Protein AF-A0A524KEW1-F1 (afdb_monomer_lite)

Secondary structure (DSSP, 8-state):
-HHHHHHHHHHHHHHHHH-HHHHHHHHHHHTS-GGG--TTSHHHHHHHHHHHHHHHHHHHHHHHHHHTSS-GGG--HHHHHHHHHHHHHHHHHHHHH-HHHHHHTT--HHHHHHHHHHHHHHHHSPP-

Structure (mmCIF, N/CA/C/O backbone):
data_AF-A0A524KEW1-F1
#
_entry.id   AF-A0A524KEW1-F1
#
loop_
_atom_site.group_PDB
_atom_site.id
_atom_site.type_symbol
_atom_site.label_atom_id
_ato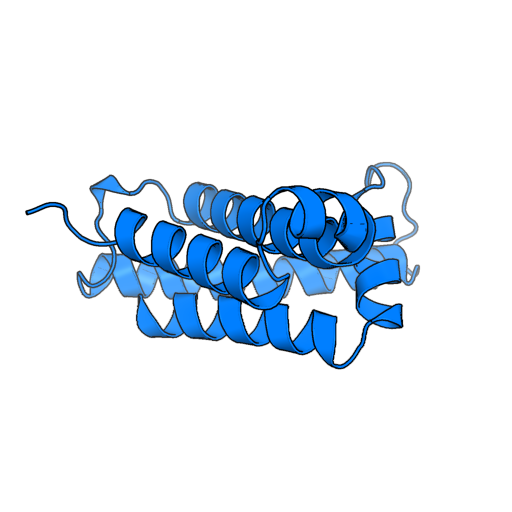m_site.label_alt_id
_atom_site.label_comp_id
_atom_site.label_asym_id
_atom_site.label_entity_id
_atom_site.label_seq_id
_atom_site.pdbx_PDB_ins_code
_atom_site.Cartn_x
_atom_site.Cartn_y
_atom_site.Cartn_z
_atom_site.occupancy
_atom_site.B_iso_or_equiv
_atom_site.auth_seq_id
_atom_site.auth_comp_id
_atom_site.auth_asym_id
_atom_site.auth_atom_id
_atom_site.pdbx_PDB_model_num
ATOM 1 N N . GLY A 1 1 ? -12.117 -5.651 8.868 1.00 93.75 1 GLY A N 1
ATOM 2 C CA . GLY A 1 1 ? -11.737 -4.818 7.713 1.00 93.75 1 GLY A CA 1
ATOM 3 C C . GLY A 1 1 ? -10.260 -4.489 7.719 1.00 93.75 1 GLY A C 1
ATOM 4 O O . GLY A 1 1 ? -9.602 -4.747 6.719 1.00 93.75 1 GLY A O 1
ATOM 5 N N . LEU A 1 2 ? -9.720 -3.990 8.839 1.00 96.19 2 LEU A N 1
ATOM 6 C CA . LEU A 1 2 ? -8.311 -3.585 8.958 1.00 96.19 2 LEU A CA 1
ATOM 7 C C . LEU A 1 2 ? -7.314 -4.654 8.479 1.00 96.19 2 LEU A C 1
ATOM 9 O O . LEU A 1 2 ? -6.448 -4.349 7.670 1.00 96.19 2 LEU A O 1
ATOM 13 N N . GLU A 1 3 ? -7.468 -5.915 8.890 1.00 96.75 3 GLU A N 1
ATOM 14 C CA . GLU A 1 3 ? -6.574 -6.996 8.436 1.00 96.75 3 GLU A CA 1
ATOM 15 C C . GLU A 1 3 ? -6.547 -7.165 6.910 1.00 96.75 3 GLU A C 1
ATOM 17 O O . GLU A 1 3 ? -5.488 -7.407 6.335 1.00 96.75 3 GLU A O 1
ATOM 22 N N . ARG A 1 4 ? -7.687 -6.969 6.232 1.00 97.62 4 ARG A N 1
ATOM 23 C CA . ARG A 1 4 ? -7.765 -7.013 4.765 1.00 97.62 4 ARG A CA 1
ATOM 24 C C . ARG A 1 4 ? -7.006 -5.841 4.143 1.00 97.62 4 ARG A C 1
ATOM 26 O O . ARG A 1 4 ? -6.253 -6.055 3.202 1.00 97.62 4 ARG A O 1
ATOM 33 N N . VAL A 1 5 ? -7.146 -4.639 4.702 1.00 97.81 5 VAL A N 1
ATOM 34 C CA . VAL A 1 5 ? -6.388 -3.448 4.275 1.00 97.81 5 VAL A CA 1
ATOM 35 C C . VAL A 1 5 ? -4.880 -3.684 4.416 1.00 97.81 5 VAL A C 1
ATOM 37 O O . VAL A 1 5 ? -4.123 -3.444 3.478 1.00 97.81 5 VAL A O 1
ATOM 40 N N . LEU A 1 6 ? -4.437 -4.226 5.554 1.00 97.12 6 LEU A N 1
ATOM 41 C CA . LEU A 1 6 ? -3.022 -4.527 5.790 1.00 97.12 6 LEU A CA 1
ATOM 42 C C . LEU A 1 6 ? -2.502 -5.643 4.874 1.00 97.12 6 LEU A C 1
ATOM 44 O O . LEU A 1 6 ? -1.375 -5.561 4.388 1.00 97.12 6 LEU A O 1
ATOM 48 N N . ALA A 1 7 ? -3.317 -6.665 4.603 1.00 97.88 7 ALA A N 1
ATOM 49 C CA . ALA A 1 7 ? -2.974 -7.720 3.654 1.00 97.88 7 ALA A CA 1
ATOM 50 C C . ALA A 1 7 ? -2.799 -7.175 2.230 1.00 97.88 7 ALA A C 1
ATOM 52 O O . ALA A 1 7 ? -1.859 -7.573 1.551 1.00 97.88 7 ALA A O 1
ATOM 53 N N . MET A 1 8 ? -3.640 -6.227 1.804 1.00 97.94 8 MET A N 1
ATOM 54 C CA . MET A 1 8 ? -3.484 -5.551 0.511 1.00 97.94 8 MET A CA 1
ATOM 55 C C . MET A 1 8 ? -2.187 -4.735 0.443 1.00 97.94 8 MET A C 1
ATOM 57 O O . MET A 1 8 ? -1.474 -4.815 -0.554 1.00 97.94 8 MET A O 1
ATOM 61 N N . GLY A 1 9 ? -1.838 -4.007 1.510 1.00 97.06 9 GLY A N 1
ATOM 62 C CA . GLY A 1 9 ? -0.566 -3.279 1.588 1.00 97.06 9 GLY A CA 1
ATOM 63 C C . GLY A 1 9 ? 0.653 -4.200 1.464 1.00 97.06 9 GLY A C 1
ATOM 64 O O . GLY A 1 9 ? 1.561 -3.913 0.687 1.00 97.06 9 GLY A O 1
ATOM 65 N N . ARG A 1 10 ? 0.647 -5.342 2.167 1.00 97.50 10 ARG A N 1
ATOM 66 C CA . ARG A 1 10 ? 1.700 -6.368 2.052 1.00 97.50 10 ARG A CA 1
ATOM 67 C C . ARG A 1 10 ? 1.767 -6.972 0.651 1.00 97.50 10 ARG A C 1
ATOM 69 O O . ARG A 1 10 ? 2.845 -7.029 0.078 1.00 97.50 10 ARG A O 1
ATOM 76 N N . ALA A 1 11 ? 0.623 -7.319 0.063 1.00 97.88 11 ALA A N 1
ATOM 77 C CA . ALA A 1 11 ? 0.568 -7.854 -1.296 1.00 97.88 11 ALA A CA 1
ATOM 78 C C . ALA A 1 11 ? 1.145 -6.875 -2.333 1.00 97.88 11 ALA A C 1
ATOM 80 O O . ALA A 1 11 ? 1.794 -7.300 -3.285 1.00 97.88 11 ALA A O 1
ATOM 81 N N . TYR A 1 12 ? 0.953 -5.567 -2.144 1.00 97.44 12 TYR A N 1
ATO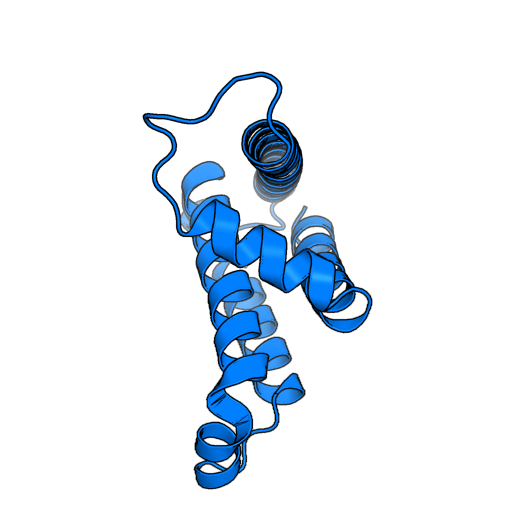M 82 C CA . TYR A 1 12 ? 1.523 -4.560 -3.037 1.00 97.44 12 TYR A CA 1
ATOM 83 C C . TYR A 1 12 ? 3.048 -4.429 -2.895 1.00 97.44 12 TYR A C 1
ATOM 85 O O . TYR A 1 12 ? 3.759 -4.324 -3.895 1.00 97.44 12 TYR A O 1
ATOM 93 N N . VAL A 1 13 ? 3.561 -4.503 -1.664 1.00 97.38 13 VAL A N 1
ATOM 94 C CA . VAL A 1 13 ? 5.006 -4.582 -1.391 1.00 97.38 13 VAL A CA 1
ATOM 95 C C . VAL A 1 13 ? 5.611 -5.839 -2.024 1.00 97.38 13 VAL A C 1
ATOM 97 O O . VAL A 1 13 ? 6.638 -5.754 -2.698 1.00 97.38 13 VAL A O 1
ATOM 100 N N . ASP A 1 14 ? 4.957 -6.989 -1.858 1.00 97.69 14 ASP A N 1
ATOM 101 C CA . ASP A 1 14 ? 5.402 -8.265 -2.421 1.00 97.69 14 ASP A CA 1
ATOM 102 C C . ASP A 1 14 ? 5.372 -8.247 -3.953 1.00 97.69 14 ASP A C 1
ATOM 104 O O . ASP A 1 14 ? 6.290 -8.755 -4.600 1.00 97.69 14 ASP A O 1
ATOM 108 N N . PHE A 1 15 ? 4.359 -7.618 -4.558 1.00 97.31 15 PHE A N 1
ATOM 109 C CA . PHE A 1 15 ? 4.301 -7.385 -6.002 1.00 97.31 15 PHE A CA 1
ATOM 110 C C . PHE A 1 15 ? 5.518 -6.589 -6.484 1.00 97.31 15 PHE A C 1
ATOM 112 O O . PHE A 1 15 ? 6.198 -7.017 -7.416 1.00 97.31 15 PHE A O 1
ATOM 119 N N . ALA A 1 16 ? 5.848 -5.481 -5.817 1.00 96.81 16 ALA A N 1
ATOM 120 C CA . ALA A 1 16 ? 7.001 -4.668 -6.193 1.00 96.81 16 ALA A CA 1
ATOM 121 C C . ALA A 1 16 ? 8.333 -5.428 -6.075 1.00 96.81 16 ALA A C 1
ATOM 123 O O . ALA A 1 16 ? 9.226 -5.250 -6.903 1.00 96.81 16 ALA A O 1
ATOM 124 N N . ALA A 1 17 ? 8.464 -6.293 -5.067 1.00 95.19 17 ALA A N 1
ATOM 125 C CA . ALA A 1 17 ? 9.659 -7.107 -4.867 1.00 95.19 17 ALA A CA 1
ATOM 126 C C . ALA A 1 17 ? 9.768 -8.274 -5.865 1.00 95.19 17 ALA A C 1
ATOM 128 O O . ALA A 1 17 ? 10.858 -8.569 -6.353 1.00 95.19 17 ALA A O 1
ATOM 129 N N . SER A 1 18 ? 8.651 -8.942 -6.165 1.00 97.38 18 SER A N 1
ATOM 130 C CA . SER A 1 18 ? 8.606 -10.125 -7.038 1.00 97.38 18 SER A CA 1
ATOM 131 C C . SER A 1 18 ? 8.587 -9.788 -8.529 1.00 97.38 18 SER A C 1
ATOM 133 O O . SER A 1 18 ? 9.008 -10.606 -9.343 1.00 97.38 18 SER A O 1
ATOM 135 N N . SER A 1 19 ? 8.112 -8.594 -8.888 1.00 96.94 19 SER A N 1
ATOM 136 C CA . SER A 1 19 ? 7.899 -8.153 -10.272 1.00 96.94 19 SER A CA 1
ATOM 137 C C . SER A 1 19 ? 8.437 -6.727 -10.497 1.00 96.94 19 SER A C 1
ATOM 139 O O . SER A 1 19 ? 7.671 -5.817 -10.825 1.00 96.94 19 SER A O 1
ATOM 141 N N . PRO A 1 20 ? 9.753 -6.488 -10.316 1.00 94.81 20 PRO A N 1
ATOM 142 C CA . PRO A 1 20 ? 10.318 -5.136 -10.287 1.00 94.81 20 PRO A CA 1
ATOM 143 C C . PRO A 1 20 ? 10.145 -4.368 -11.606 1.00 94.81 20 PRO A C 1
ATOM 145 O O . PRO A 1 20 ? 9.874 -3.171 -11.578 1.00 94.81 20 PRO A O 1
ATOM 148 N N . LEU A 1 21 ? 10.236 -5.048 -12.757 1.00 95.00 21 LEU A N 1
ATOM 149 C CA . LEU A 1 21 ? 10.025 -4.425 -14.070 1.00 95.00 21 LEU A CA 1
ATOM 150 C C . LEU A 1 21 ? 8.573 -3.954 -14.243 1.00 95.00 21 LEU A C 1
ATOM 152 O O . LEU A 1 21 ? 8.316 -2.860 -14.736 1.00 95.00 21 LEU A O 1
ATOM 156 N N . GLN A 1 22 ? 7.612 -4.778 -13.829 1.00 94.62 22 GLN A N 1
ATOM 157 C CA . GLN A 1 22 ? 6.192 -4.452 -13.903 1.00 94.62 22 GLN A CA 1
ATOM 158 C C . G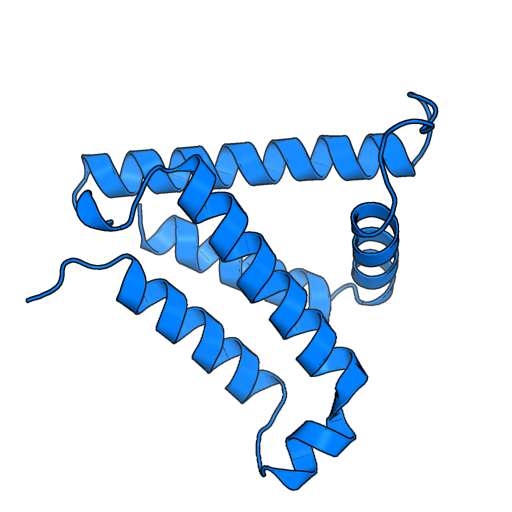LN A 1 22 ? 5.855 -3.290 -12.969 1.00 94.62 22 GLN A C 1
ATOM 160 O O . GLN A 1 22 ? 5.108 -2.395 -13.359 1.00 94.62 22 GLN A O 1
ATOM 165 N N . PHE A 1 23 ? 6.434 -3.274 -11.767 1.00 95.44 23 PHE A N 1
ATOM 166 C CA . PHE A 1 23 ? 6.276 -2.161 -10.838 1.00 95.44 23 PHE A CA 1
ATOM 167 C C . PHE A 1 23 ? 6.864 -0.855 -11.392 1.00 95.44 23 PHE A C 1
ATOM 169 O O . PHE A 1 23 ? 6.234 0.191 -11.272 1.00 95.44 23 PHE A O 1
ATOM 176 N N . GLU A 1 24 ? 8.028 -0.900 -12.047 1.00 93.81 24 GLU A N 1
ATOM 177 C CA . GLU A 1 24 ? 8.623 0.278 -12.692 1.00 93.81 24 GLU A CA 1
ATOM 178 C C . GLU A 1 24 ? 7.720 0.848 -13.797 1.00 93.81 24 GLU A C 1
ATOM 180 O O . GLU A 1 24 ? 7.501 2.060 -13.862 1.00 93.81 24 GLU A O 1
ATOM 185 N N . LEU A 1 25 ? 7.150 -0.020 -14.639 1.00 92.62 25 LEU A N 1
ATOM 186 C CA . LEU A 1 25 ? 6.207 0.387 -15.683 1.00 92.62 25 LEU A CA 1
ATOM 187 C C . LEU A 1 25 ? 4.934 0.998 -15.088 1.00 92.62 25 LEU A C 1
ATOM 189 O O . LEU A 1 25 ? 4.508 2.061 -15.538 1.00 92.62 25 LEU A O 1
ATOM 193 N N . LEU A 1 26 ? 4.368 0.367 -14.053 1.00 93.50 26 LEU A N 1
ATOM 194 C CA . LEU A 1 26 ? 3.214 0.888 -13.319 1.00 93.50 26 LEU A CA 1
ATOM 195 C C . LEU A 1 26 ? 3.507 2.279 -12.743 1.00 93.50 26 LEU A C 1
ATOM 197 O O . LEU A 1 26 ? 2.756 3.211 -13.007 1.00 93.50 26 LEU A O 1
ATOM 201 N N . ALA A 1 27 ? 4.635 2.451 -12.051 1.00 92.88 27 ALA A N 1
ATOM 202 C CA . ALA A 1 27 ? 5.024 3.736 -11.473 1.00 92.88 27 ALA A CA 1
ATOM 203 C C . ALA A 1 27 ? 5.202 4.833 -12.535 1.00 92.88 27 ALA A C 1
ATOM 205 O O . ALA A 1 27 ? 4.890 5.999 -12.296 1.00 92.88 27 ALA A O 1
ATOM 206 N N . ARG A 1 28 ? 5.684 4.473 -13.730 1.00 90.12 28 ARG A N 1
ATOM 207 C CA . ARG A 1 28 ? 5.811 5.410 -14.852 1.00 90.12 28 ARG A CA 1
ATOM 208 C C . ARG A 1 28 ? 4.455 5.819 -15.427 1.00 90.12 28 ARG A C 1
ATOM 210 O O . ARG A 1 28 ? 4.274 6.989 -15.764 1.00 90.12 28 ARG A O 1
ATOM 217 N N . PHE A 1 29 ? 3.524 4.876 -15.548 1.00 89.56 29 PHE A N 1
ATOM 218 C CA . PHE A 1 29 ? 2.157 5.167 -15.976 1.00 89.56 29 PHE A CA 1
ATOM 219 C C . PHE A 1 29 ? 1.436 6.057 -14.960 1.00 89.56 29 PHE A C 1
ATOM 221 O O . PHE A 1 29 ? 0.907 7.094 -15.339 1.00 89.56 29 PHE A O 1
ATOM 228 N N . GLU A 1 30 ? 1.521 5.739 -13.668 1.00 87.25 30 GLU A N 1
ATOM 229 C CA . GLU A 1 30 ? 0.910 6.534 -12.591 1.00 87.25 30 GLU A CA 1
ATOM 230 C C . GLU A 1 30 ? 1.491 7.957 -12.469 1.00 87.25 30 GLU A C 1
ATOM 232 O O . GLU A 1 30 ? 0.810 8.865 -11.997 1.00 87.25 30 GLU A O 1
ATOM 237 N N . ALA A 1 31 ? 2.729 8.181 -12.923 1.00 85.19 31 ALA A N 1
ATOM 238 C CA . ALA A 1 31 ? 3.355 9.505 -12.966 1.00 85.19 31 ALA A CA 1
ATOM 239 C C . ALA A 1 31 ? 2.937 10.361 -14.179 1.00 85.19 31 ALA A C 1
ATOM 241 O O . ALA A 1 31 ? 3.342 11.522 -14.272 1.00 85.19 31 ALA A O 1
ATOM 242 N N . THR A 1 32 ? 2.172 9.806 -15.124 1.00 80.50 32 THR A N 1
ATOM 243 C CA . THR A 1 32 ? 1.769 10.486 -16.362 1.00 80.50 32 THR A CA 1
ATOM 244 C C . THR A 1 32 ? 0.307 10.926 -16.278 1.00 80.50 32 THR A C 1
ATOM 246 O O . THR A 1 32 ? -0.563 10.169 -15.860 1.00 80.50 32 THR A O 1
ATOM 249 N N . GLU A 1 33 ? 0.012 12.159 -16.693 1.00 68.31 33 GLU A N 1
ATOM 250 C CA . GLU A 1 33 ? -1.357 12.679 -16.692 1.00 68.31 33 GLU A CA 1
ATOM 251 C C . GLU A 1 33 ? -2.236 11.959 -17.737 1.00 68.31 33 GLU A C 1
ATOM 253 O O . GLU A 1 33 ? -1.830 11.736 -18.877 1.00 68.31 33 GLU A O 1
ATOM 258 N N . VAL A 1 34 ? -3.464 11.604 -17.344 1.00 62.47 34 VAL A N 1
ATOM 259 C CA . VAL A 1 34 ? -4.374 10.714 -18.098 1.00 62.47 34 VAL A CA 1
ATOM 260 C C . VAL A 1 34 ? -4.981 11.371 -19.347 1.00 62.47 34 VAL A C 1
ATOM 262 O O . VAL A 1 34 ? -5.559 10.684 -20.185 1.00 62.47 34 VAL A O 1
ATOM 265 N N . SER A 1 35 ? -4.848 12.692 -19.511 1.00 58.41 35 SER A N 1
ATOM 266 C CA . SER A 1 35 ? -5.620 13.503 -20.472 1.00 58.41 35 SER A CA 1
ATOM 267 C C . SER A 1 35 ? -5.428 13.149 -21.957 1.00 58.41 35 SER A C 1
ATOM 269 O O . SER A 1 35 ? -6.132 13.698 -22.802 1.00 58.41 35 SER A O 1
ATOM 271 N N . THR A 1 36 ? -4.519 12.228 -22.296 1.00 57.09 36 THR A N 1
ATOM 272 C CA . THR A 1 36 ? -4.157 11.891 -23.686 1.00 57.09 36 THR A CA 1
ATOM 273 C C . THR A 1 36 ? -4.028 10.392 -23.976 1.00 57.09 36 THR A C 1
ATOM 275 O O . THR A 1 36 ? -3.542 10.014 -25.042 1.00 57.09 36 THR A O 1
ATOM 278 N N . THR A 1 37 ? -4.450 9.517 -23.061 1.00 64.94 37 THR A N 1
ATOM 279 C CA . THR A 1 37 ? -4.212 8.077 -23.215 1.00 64.94 37 THR A CA 1
ATOM 280 C C . THR A 1 37 ? -5.280 7.413 -24.091 1.00 64.94 37 THR A C 1
ATOM 282 O O . THR A 1 37 ? -6.464 7.445 -23.766 1.00 64.94 37 THR A O 1
ATOM 285 N N . ASP A 1 38 ? -4.849 6.775 -25.182 1.00 76.94 38 ASP A N 1
ATOM 286 C CA . ASP A 1 38 ? -5.693 5.942 -26.048 1.00 76.94 38 ASP A CA 1
ATOM 287 C C . ASP A 1 38 ? -6.327 4.783 -25.253 1.00 76.94 38 ASP A C 1
ATOM 289 O O . ASP A 1 38 ? -5.636 4.110 -24.477 1.00 76.94 38 ASP A O 1
ATOM 293 N N . ALA A 1 39 ? -7.630 4.555 -25.441 1.00 75.00 39 ALA A N 1
ATOM 294 C CA . ALA A 1 39 ? -8.433 3.593 -24.683 1.00 75.00 39 ALA A CA 1
ATOM 295 C C . ALA A 1 39 ? -7.967 2.138 -24.872 1.00 75.00 39 ALA A C 1
ATOM 297 O O . ALA A 1 39 ? -8.146 1.320 -23.973 1.00 75.00 39 ALA A O 1
ATOM 298 N N . ASP A 1 40 ? -7.298 1.837 -25.987 1.00 79.00 40 ASP A N 1
ATOM 299 C CA . ASP A 1 40 ? -6.760 0.501 -26.278 1.00 79.00 40 ASP A CA 1
ATOM 300 C C . ASP A 1 40 ? -5.283 0.338 -25.871 1.00 79.00 40 ASP A C 1
ATOM 302 O O . ASP A 1 40 ? -4.650 -0.689 -26.128 1.00 79.00 40 ASP A O 1
ATOM 306 N N . SER A 1 41 ? -4.694 1.344 -25.220 1.00 86.00 41 SER A N 1
ATOM 307 C CA . SER A 1 41 ? -3.291 1.289 -24.812 1.00 86.00 41 SER A CA 1
ATOM 308 C C . SER A 1 41 ? -3.072 0.473 -23.532 1.00 86.00 41 SER A C 1
ATOM 310 O O . SER A 1 41 ? -3.887 0.457 -22.607 1.00 86.00 41 SER A O 1
ATOM 312 N N . ASN A 1 42 ? -1.876 -0.113 -23.406 1.00 86.00 42 ASN A N 1
ATOM 313 C CA . ASN A 1 42 ? -1.421 -0.738 -22.155 1.00 86.00 42 ASN A CA 1
ATOM 314 C C . ASN A 1 42 ? -1.429 0.241 -20.968 1.00 86.00 42 ASN A C 1
ATOM 316 O O . ASN A 1 42 ? -1.593 -0.178 -19.824 1.00 86.00 42 ASN A O 1
ATOM 320 N N . HIS A 1 43 ? -1.260 1.538 -21.240 1.00 87.06 43 HIS A N 1
ATOM 321 C CA . HIS A 1 43 ? -1.340 2.582 -20.228 1.00 87.06 43 HIS A CA 1
ATOM 322 C C . HIS A 1 43 ? -2.774 2.694 -19.689 1.00 87.06 43 HIS A C 1
ATOM 324 O O . HIS A 1 43 ? -2.974 2.615 -18.477 1.00 87.06 43 HIS A O 1
ATOM 330 N N . PHE A 1 44 ? -3.779 2.769 -20.567 1.00 87.25 44 PHE A N 1
ATOM 331 C CA . PHE A 1 44 ? -5.183 2.776 -20.152 1.00 87.25 44 PHE A CA 1
ATOM 332 C C . PHE A 1 44 ? -5.554 1.500 -19.387 1.00 87.25 44 PHE A C 1
ATOM 334 O O . PHE A 1 44 ? -6.132 1.578 -18.304 1.00 87.25 44 PHE A O 1
ATOM 341 N N . ALA A 1 45 ? -5.153 0.331 -19.895 1.00 88.88 45 ALA A N 1
ATOM 342 C CA . ALA A 1 45 ? -5.406 -0.947 -19.231 1.00 88.88 45 ALA A CA 1
ATOM 343 C C . ALA A 1 45 ? -4.785 -1.014 -17.821 1.00 88.88 45 ALA A C 1
ATOM 345 O O . ALA A 1 45 ? -5.418 -1.512 -16.889 1.00 88.88 45 ALA A O 1
ATOM 346 N N . CYS A 1 46 ? -3.574 -0.474 -17.642 1.00 90.12 46 CYS A N 1
ATOM 347 C CA . CYS A 1 46 ? -2.917 -0.403 -16.338 1.00 90.12 46 CYS A CA 1
ATOM 348 C C . CYS A 1 46 ? -3.684 0.496 -15.356 1.00 90.12 46 CYS A C 1
ATOM 350 O O . CYS A 1 46 ? -3.953 0.076 -14.230 1.00 90.12 46 CYS A O 1
ATOM 352 N N . LEU A 1 47 ? -4.109 1.687 -15.791 1.00 88.06 47 LEU A N 1
ATOM 353 C CA . LEU A 1 47 ? -4.902 2.601 -14.962 1.00 88.06 47 LEU A CA 1
ATOM 354 C C . LEU A 1 47 ? -6.274 2.011 -14.605 1.00 88.06 47 LEU A C 1
ATOM 356 O O . LEU A 1 47 ? -6.716 2.117 -13.460 1.00 88.06 47 LEU A O 1
ATOM 360 N N . ALA A 1 48 ? -6.930 1.338 -15.554 1.00 89.81 48 ALA A N 1
ATOM 361 C CA . ALA A 1 48 ? -8.200 0.656 -15.322 1.00 89.81 48 ALA A CA 1
ATOM 362 C C . ALA A 1 48 ? -8.064 -0.471 -14.282 1.00 89.81 48 ALA A C 1
ATOM 364 O O . ALA A 1 48 ? -8.904 -0.592 -13.389 1.00 89.81 48 ALA A O 1
ATOM 365 N N . ALA A 1 49 ? -6.985 -1.257 -14.341 1.00 92.31 49 ALA A N 1
ATOM 366 C CA . ALA A 1 49 ? -6.678 -2.253 -13.315 1.00 92.31 49 ALA A CA 1
ATOM 367 C C . ALA A 1 49 ? -6.394 -1.597 -11.949 1.00 92.31 49 ALA A C 1
ATOM 369 O O . ALA A 1 49 ? -6.886 -2.067 -10.922 1.00 92.31 49 ALA A O 1
ATOM 370 N N . GLY A 1 50 ? -5.675 -0.469 -11.929 1.00 91.75 50 GLY A N 1
ATOM 371 C CA . GLY A 1 50 ? -5.456 0.332 -10.721 1.00 91.75 50 GLY A CA 1
ATOM 372 C C . GLY A 1 50 ? -6.764 0.794 -10.070 1.00 91.75 50 GLY A C 1
ATOM 373 O O . GLY A 1 50 ? -6.933 0.663 -8.857 1.00 91.75 50 GLY A O 1
ATOM 374 N N . ALA A 1 51 ? -7.740 1.237 -10.870 1.00 91.88 51 ALA A N 1
ATOM 375 C CA . ALA A 1 51 ? -9.066 1.618 -10.379 1.00 91.88 51 ALA A CA 1
ATOM 376 C C . ALA A 1 51 ? -9.814 0.443 -9.719 1.00 91.88 51 ALA A C 1
ATOM 378 O O . ALA A 1 51 ? -10.482 0.630 -8.701 1.00 91.88 51 ALA A O 1
ATOM 379 N N . GLN A 1 52 ? -9.665 -0.780 -10.240 1.00 95.06 52 GLN A N 1
ATOM 380 C CA . GLN A 1 52 ? -10.245 -1.982 -9.626 1.00 95.06 52 GLN A CA 1
ATOM 381 C C . GLN A 1 52 ? -9.598 -2.299 -8.270 1.00 95.06 52 GLN A C 1
ATOM 383 O O . GLN A 1 52 ? -10.300 -2.605 -7.306 1.00 95.06 52 GLN A O 1
ATOM 388 N N . VAL A 1 53 ? -8.271 -2.180 -8.161 1.00 94.94 53 VAL A N 1
ATOM 389 C CA . VAL A 1 53 ? -7.557 -2.354 -6.882 1.00 94.94 53 VAL A CA 1
ATOM 390 C C . VAL A 1 53 ? -7.976 -1.283 -5.873 1.00 94.94 53 VAL A C 1
ATOM 392 O O . VAL A 1 53 ? -8.187 -1.594 -4.699 1.00 94.94 53 VAL A O 1
ATOM 395 N N . HIS A 1 54 ? -8.156 -0.041 -6.327 1.00 95.38 54 HIS A N 1
ATOM 396 C CA . HIS A 1 54 ? -8.648 1.046 -5.488 1.00 95.38 54 HIS A CA 1
ATOM 397 C C . HIS A 1 54 ? -10.051 0.752 -4.943 1.00 95.38 54 HIS A C 1
ATOM 399 O O . HIS A 1 54 ? -10.274 0.881 -3.741 1.00 95.38 54 HIS A O 1
ATOM 405 N N . ALA A 1 55 ? -10.970 0.272 -5.787 1.00 96.38 55 ALA A N 1
ATOM 406 C CA . ALA A 1 55 ? -12.309 -0.128 -5.356 1.00 96.38 55 ALA A CA 1
ATOM 407 C C . ALA A 1 55 ? -12.265 -1.233 -4.284 1.00 96.38 55 ALA A C 1
ATOM 409 O O . ALA A 1 55 ? -12.918 -1.117 -3.249 1.00 96.38 55 ALA A O 1
ATOM 410 N N . LEU A 1 56 ? -11.416 -2.254 -4.464 1.00 97.38 56 LEU A N 1
ATOM 411 C CA . LEU A 1 56 ? -11.229 -3.314 -3.465 1.00 97.38 56 LEU A CA 1
ATOM 412 C C . LEU A 1 56 ? -10.717 -2.783 -2.116 1.00 97.38 56 LEU A C 1
ATOM 414 O O . LEU A 1 56 ? -11.086 -3.317 -1.064 1.00 97.38 56 LEU A O 1
ATOM 418 N N . LEU A 1 57 ? -9.859 -1.759 -2.138 1.00 98.00 57 LEU A N 1
ATOM 419 C CA . LEU A 1 57 ? -9.321 -1.134 -0.931 1.00 98.00 57 LEU A CA 1
ATOM 420 C C . LEU A 1 57 ? -10.404 -0.324 -0.212 1.00 98.00 57 LEU A C 1
ATOM 422 O O . LEU A 1 57 ? -10.562 -0.461 1.003 1.00 98.00 57 LEU A O 1
ATOM 426 N N . THR A 1 58 ? -11.179 0.461 -0.959 1.00 97.88 58 THR A N 1
ATOM 427 C CA . THR A 1 58 ? -12.326 1.214 -0.439 1.00 97.88 58 THR A CA 1
ATOM 428 C C . THR A 1 58 ? -13.355 0.279 0.200 1.00 97.88 58 THR A C 1
ATOM 430 O O . THR A 1 58 ? -13.736 0.501 1.349 1.00 97.88 58 THR A O 1
ATOM 433 N N . ASP A 1 59 ? -13.702 -0.836 -0.448 1.00 98.06 59 ASP A N 1
ATOM 434 C CA . ASP A 1 59 ? -14.602 -1.850 0.119 1.00 98.06 59 ASP A CA 1
ATOM 435 C C . ASP A 1 59 ? -14.068 -2.425 1.442 1.00 98.06 59 ASP A C 1
ATOM 437 O O . ASP A 1 59 ? -14.803 -2.598 2.421 1.00 98.06 59 ASP A O 1
ATOM 441 N N . ALA A 1 60 ? -12.766 -2.730 1.505 1.00 98.25 60 ALA A N 1
ATOM 442 C CA . ALA A 1 60 ? -12.132 -3.246 2.717 1.00 98.25 60 ALA A CA 1
ATOM 443 C C . ALA A 1 60 ? -12.166 -2.226 3.871 1.00 98.25 60 ALA A C 1
ATOM 445 O O . ALA A 1 60 ? -12.373 -2.611 5.031 1.00 98.25 60 ALA A O 1
ATOM 446 N N . LEU A 1 61 ? -12.001 -0.939 3.555 1.00 98.31 61 LEU A N 1
ATOM 447 C CA . LEU A 1 61 ? -12.095 0.170 4.502 1.00 98.31 61 LEU A CA 1
ATOM 448 C C . LEU A 1 61 ? -13.524 0.363 5.007 1.00 98.31 61 LEU A C 1
ATOM 450 O O . LEU A 1 61 ? -13.726 0.483 6.214 1.00 98.31 61 LEU A O 1
ATOM 454 N N . GLU A 1 62 ? -14.523 0.318 4.129 1.00 98.06 62 GLU A N 1
ATOM 455 C CA . GLU A 1 62 ? -15.932 0.402 4.521 1.00 98.06 62 GLU A CA 1
ATOM 456 C C . GLU A 1 62 ? -16.343 -0.745 5.444 1.00 98.06 62 GLU A C 1
ATOM 458 O O . GLU A 1 62 ? -17.011 -0.527 6.459 1.00 98.06 62 GLU A O 1
ATOM 463 N N . VAL A 1 63 ? -15.904 -1.971 5.135 1.00 98.25 63 VAL A N 1
ATOM 464 C CA . VAL A 1 63 ? -16.070 -3.121 6.033 1.00 98.25 63 VAL A CA 1
ATOM 465 C C . VAL A 1 63 ? -15.393 -2.851 7.374 1.00 98.25 63 VAL A C 1
ATOM 467 O O . VAL A 1 63 ? -16.012 -3.078 8.409 1.00 98.25 63 VAL A O 1
ATOM 470 N N . GLY A 1 64 ? -14.167 -2.319 7.369 1.00 97.62 64 GLY A N 1
ATOM 471 C CA . GLY A 1 64 ? -13.432 -1.968 8.586 1.00 97.62 64 GLY A CA 1
ATOM 472 C C . GLY A 1 64 ? -14.120 -0.913 9.449 1.00 97.62 64 GLY A C 1
ATOM 473 O O . GLY A 1 64 ? -14.129 -1.007 10.672 1.00 97.62 64 GLY A O 1
ATOM 474 N N . ILE A 1 65 ? -14.740 0.081 8.826 1.00 97.44 65 ILE A N 1
ATOM 475 C CA . ILE A 1 65 ? -15.508 1.107 9.532 1.00 97.44 65 ILE A CA 1
ATOM 476 C C . ILE A 1 65 ? -16.796 0.514 10.117 1.00 97.44 65 ILE A C 1
ATOM 478 O O . ILE A 1 65 ? -17.196 0.860 11.233 1.00 97.44 65 ILE A O 1
ATOM 482 N N . ARG A 1 66 ? -17.459 -0.376 9.369 1.00 97.12 66 ARG A N 1
ATOM 483 C CA . ARG A 1 66 ? -18.705 -1.032 9.784 1.00 97.12 66 ARG A CA 1
ATOM 484 C C . ARG A 1 66 ? -18.483 -1.993 10.949 1.00 97.12 66 ARG A C 1
ATOM 486 O O . ARG A 1 66 ? -19.279 -1.980 11.882 1.00 97.12 66 ARG A O 1
ATOM 493 N N . ASP A 1 67 ? -17.413 -2.783 10.901 1.00 96.88 67 ASP A N 1
ATOM 494 C CA . ASP A 1 67 ? -17.056 -3.751 11.946 1.00 96.88 67 ASP A CA 1
ATOM 495 C C . ASP A 1 67 ? -16.256 -3.138 13.113 1.00 96.88 67 ASP A C 1
ATOM 497 O O . ASP A 1 67 ? -16.005 -3.805 14.114 1.00 96.88 67 ASP A O 1
ATOM 501 N N . GLY A 1 68 ? -15.887 -1.858 13.011 1.00 96.38 68 GLY A N 1
ATOM 502 C CA . GLY A 1 68 ? -15.187 -1.112 14.054 1.00 96.38 68 GLY A CA 1
ATOM 503 C C . GLY A 1 68 ? -13.675 -1.342 14.114 1.00 96.38 68 GLY A C 1
ATOM 504 O O . GLY A 1 68 ? -13.025 -0.731 14.963 1.00 96.38 68 GLY A O 1
ATOM 505 N N . SER A 1 69 ? -13.102 -2.163 13.226 1.00 97.00 69 SER A N 1
ATOM 506 C CA . SER A 1 69 ? -11.648 -2.371 13.131 1.00 97.00 69 SER A CA 1
ATOM 507 C C . SER A 1 69 ? -10.890 -1.178 12.538 1.00 97.00 69 SER A C 1
ATOM 509 O O . SER A 1 69 ? -9.687 -1.062 12.758 1.00 97.00 69 SER A O 1
ATOM 511 N N . VAL A 1 70 ? -11.578 -0.283 11.821 1.00 97.69 70 VAL A N 1
ATOM 512 C CA . VAL A 1 70 ? -11.069 1.019 11.365 1.00 97.69 70 VAL A CA 1
ATOM 513 C C . VAL A 1 70 ? -11.869 2.130 12.046 1.00 97.69 70 VAL A C 1
ATOM 515 O O . VAL A 1 70 ? -13.103 2.108 12.072 1.00 97.69 70 VAL A O 1
ATOM 518 N N . ALA A 1 71 ? -11.179 3.112 12.621 1.00 96.94 71 ALA A N 1
ATOM 519 C CA . ALA A 1 71 ? -11.811 4.235 13.295 1.00 96.94 71 ALA A CA 1
ATOM 520 C C . ALA A 1 71 ? -12.566 5.128 12.300 1.00 96.94 71 ALA A C 1
ATOM 522 O O . ALA A 1 71 ? -12.018 5.558 11.290 1.00 96.94 71 ALA A O 1
ATOM 523 N N . ARG A 1 72 ? -13.812 5.498 12.626 1.00 94.50 72 ARG A N 1
ATOM 524 C CA . ARG A 1 72 ? -14.593 6.468 11.829 1.00 94.50 72 ARG A CA 1
ATOM 525 C C . ARG A 1 72 ? -13.919 7.840 11.740 1.00 94.50 72 ARG A C 1
ATOM 527 O O . ARG A 1 72 ? -14.124 8.554 10.768 1.00 94.50 72 ARG A O 1
ATOM 534 N N . SER A 1 73 ? -13.125 8.197 12.747 1.00 95.12 73 SER A N 1
ATOM 535 C CA . SER A 1 73 ? -12.350 9.438 12.791 1.00 95.12 73 SER A CA 1
ATOM 536 C C . SER A 1 73 ? -11.102 9.422 11.902 1.00 95.12 73 SER A C 1
ATOM 538 O O . SER A 1 73 ? -10.510 10.478 11.715 1.00 95.12 73 SER A O 1
ATOM 540 N N . ALA A 1 74 ? -10.704 8.272 11.340 1.00 94.56 74 ALA A N 1
ATOM 541 C CA . ALA A 1 74 ? -9.528 8.176 10.470 1.00 94.56 74 ALA A CA 1
ATOM 542 C C . ALA A 1 74 ? -9.722 8.876 9.109 1.00 94.56 74 ALA A C 1
ATOM 544 O O . ALA A 1 74 ? -8.745 9.172 8.426 1.00 94.56 74 ALA A O 1
ATOM 545 N N . GLY A 1 75 ? -10.971 9.154 8.713 1.00 95.00 75 GLY A N 1
ATOM 546 C CA . GLY A 1 75 ? -11.314 9.851 7.473 1.00 95.00 75 GLY A CA 1
ATOM 547 C C . GLY A 1 75 ? -12.313 9.087 6.604 1.00 95.00 75 GLY A C 1
ATOM 548 O O . GLY A 1 75 ? -12.861 8.058 7.001 1.00 95.00 75 GLY A O 1
ATOM 549 N N . SER A 1 76 ? -12.567 9.610 5.400 1.00 96.44 76 SER A N 1
ATOM 550 C CA . SER A 1 76 ? -13.409 8.921 4.414 1.00 96.44 76 SER A CA 1
ATOM 551 C C . SER A 1 76 ? -12.656 7.735 3.785 1.00 96.44 76 SER A C 1
ATOM 553 O O . SER A 1 76 ? -11.441 7.843 3.595 1.00 96.44 76 SER A O 1
ATOM 555 N N . PRO A 1 77 ? -13.339 6.636 3.405 1.00 96.88 77 PRO A N 1
ATOM 556 C CA . PRO A 1 77 ? -12.711 5.494 2.738 1.00 96.88 77 PRO A CA 1
ATOM 557 C C . PRO A 1 77 ? -11.834 5.877 1.539 1.00 96.88 77 PRO A C 1
ATOM 559 O O . PRO A 1 77 ? -10.686 5.455 1.473 1.00 96.88 77 PRO A O 1
ATOM 562 N N . ASN A 1 78 ? -12.318 6.746 0.646 1.00 96.75 78 ASN A N 1
ATOM 563 C CA . ASN A 1 78 ? -11.552 7.168 -0.532 1.00 96.75 78 ASN A CA 1
ATOM 564 C C . ASN A 1 78 ? -10.314 7.998 -0.165 1.00 96.75 78 ASN A C 1
ATOM 566 O O . ASN A 1 78 ? -9.236 7.780 -0.716 1.00 96.75 78 ASN A O 1
ATOM 570 N N . THR A 1 79 ? -10.433 8.928 0.790 1.00 96.81 79 THR A N 1
ATOM 571 C CA . THR A 1 79 ? -9.279 9.718 1.252 1.00 96.81 79 THR A CA 1
ATOM 572 C C . THR A 1 79 ? -8.223 8.819 1.889 1.00 96.81 79 THR A C 1
ATOM 574 O O . THR A 1 79 ? -7.036 8.971 1.608 1.00 96.81 79 THR A O 1
ATOM 577 N N . ILE A 1 80 ? -8.652 7.854 2.708 1.00 97.75 80 ILE A N 1
ATOM 578 C CA . ILE A 1 80 ? -7.759 6.869 3.316 1.00 97.75 80 ILE A CA 1
ATOM 579 C C . ILE A 1 80 ? -7.102 6.007 2.231 1.00 97.75 80 ILE A C 1
ATOM 581 O O . ILE A 1 80 ? -5.889 5.835 2.260 1.00 97.75 80 ILE A O 1
ATOM 585 N N . ALA A 1 81 ? -7.862 5.496 1.261 1.00 97.75 81 ALA A N 1
ATOM 586 C CA . ALA A 1 81 ? -7.340 4.655 0.186 1.00 97.75 81 ALA A CA 1
ATOM 587 C C . ALA A 1 81 ? -6.250 5.369 -0.631 1.00 97.75 81 ALA A C 1
ATOM 589 O O . ALA A 1 81 ? -5.181 4.801 -0.855 1.00 97.75 81 ALA A O 1
ATOM 590 N N . LEU A 1 82 ? -6.481 6.632 -1.012 1.00 96.38 82 LEU A N 1
ATOM 591 C CA . LEU A 1 82 ? -5.485 7.455 -1.706 1.00 96.38 82 LEU A CA 1
ATOM 592 C C . LEU A 1 82 ? -4.246 7.713 -0.841 1.00 96.38 82 LEU A C 1
ATOM 594 O O . LEU A 1 82 ? -3.127 7.608 -1.338 1.00 96.38 82 LEU A O 1
ATOM 598 N N . ALA A 1 83 ? -4.426 8.012 0.448 1.00 97.56 83 ALA A N 1
ATOM 599 C CA . ALA A 1 83 ? -3.310 8.226 1.366 1.00 97.56 83 ALA A CA 1
ATOM 600 C C . ALA A 1 83 ? -2.466 6.953 1.544 1.00 97.56 83 ALA A C 1
ATOM 602 O O . ALA A 1 83 ? -1.240 7.017 1.495 1.00 97.56 83 ALA A O 1
ATOM 603 N N . LEU A 1 84 ? -3.109 5.794 1.712 1.00 97.62 84 LEU A N 1
ATOM 604 C CA . LEU A 1 84 ? -2.434 4.499 1.812 1.00 97.62 84 LEU A CA 1
ATOM 605 C C . LEU A 1 84 ? -1.647 4.184 0.537 1.00 97.62 84 LEU A C 1
ATOM 607 O O . LEU A 1 84 ? -0.471 3.838 0.631 1.00 97.62 84 LEU A O 1
ATOM 611 N N . TRP A 1 85 ? -2.255 4.363 -0.641 1.00 96.38 85 TRP A N 1
ATOM 612 C CA . TRP A 1 85 ? -1.557 4.195 -1.919 1.00 96.38 85 TRP A CA 1
ATOM 613 C C . TRP A 1 85 ? -0.347 5.128 -2.022 1.00 96.38 85 TRP A C 1
ATOM 615 O O . TRP A 1 85 ? 0.760 4.638 -2.226 1.00 96.38 85 TRP A O 1
ATOM 625 N N . ALA A 1 86 ? -0.513 6.434 -1.791 1.00 96.19 86 ALA A N 1
ATOM 626 C CA . ALA A 1 86 ? 0.577 7.405 -1.879 1.00 96.19 86 ALA A CA 1
ATOM 627 C C . ALA A 1 86 ? 1.735 7.079 -0.916 1.00 96.19 86 ALA A C 1
ATOM 629 O O . ALA A 1 86 ? 2.903 7.100 -1.311 1.00 96.19 86 ALA A O 1
ATOM 630 N N . MET A 1 87 ? 1.425 6.725 0.337 1.00 96.50 87 MET A N 1
ATOM 631 C CA . MET A 1 87 ? 2.432 6.363 1.338 1.00 96.50 87 MET A CA 1
ATOM 632 C C . MET A 1 87 ? 3.186 5.087 0.963 1.00 96.50 87 MET A C 1
ATOM 634 O O . MET A 1 87 ? 4.418 5.062 1.022 1.00 96.50 87 MET A O 1
ATOM 638 N N . THR A 1 88 ? 2.472 4.022 0.592 1.00 96.75 88 THR A N 1
ATOM 639 C CA . THR A 1 88 ? 3.092 2.731 0.278 1.00 96.75 88 THR A CA 1
ATOM 640 C C . THR A 1 88 ? 3.834 2.782 -1.056 1.00 96.75 88 THR A C 1
ATOM 642 O O . THR A 1 88 ? 4.990 2.368 -1.103 1.00 96.75 88 THR A O 1
ATOM 645 N N . HIS A 1 89 ? 3.239 3.353 -2.109 1.00 96.56 89 HIS A N 1
ATOM 646 C CA . HIS A 1 89 ? 3.884 3.517 -3.415 1.00 96.56 89 HIS A CA 1
ATOM 647 C C . HIS A 1 89 ? 5.160 4.362 -3.307 1.00 96.56 89 HIS A C 1
ATOM 649 O O . HIS A 1 89 ? 6.238 3.911 -3.698 1.00 96.56 89 HIS A O 1
ATOM 655 N N . GLY A 1 90 ? 5.072 5.541 -2.680 1.00 96.38 90 GLY A N 1
ATOM 656 C CA . GLY A 1 90 ? 6.229 6.414 -2.478 1.00 96.38 90 GLY A CA 1
ATOM 657 C C . GLY A 1 90 ? 7.319 5.755 -1.629 1.00 96.38 90 GLY A C 1
ATOM 658 O O . GLY A 1 90 ? 8.507 5.856 -1.940 1.00 96.38 90 GLY A O 1
ATOM 659 N N . THR A 1 91 ? 6.930 5.003 -0.594 1.00 97.62 91 THR A N 1
ATOM 660 C CA . THR A 1 91 ? 7.877 4.240 0.232 1.00 97.62 91 THR A CA 1
ATOM 661 C C . THR A 1 91 ? 8.614 3.181 -0.587 1.00 97.62 91 THR A C 1
ATOM 663 O O . THR A 1 91 ? 9.834 3.077 -0.468 1.00 97.62 91 THR A O 1
ATOM 666 N N . ILE A 1 92 ? 7.917 2.428 -1.445 1.00 97.06 92 ILE A N 1
ATOM 667 C CA . ILE A 1 92 ? 8.538 1.427 -2.325 1.00 97.06 92 ILE A CA 1
ATOM 668 C C . ILE A 1 92 ? 9.525 2.095 -3.296 1.00 97.06 92 ILE A C 1
ATOM 670 O O . ILE A 1 92 ? 10.643 1.598 -3.473 1.00 97.06 92 ILE A O 1
ATOM 674 N N . GLN A 1 93 ? 9.159 3.240 -3.884 1.00 95.81 93 GLN A N 1
ATOM 675 C CA . GLN A 1 93 ? 10.048 3.998 -4.771 1.00 95.81 93 GLN A CA 1
ATOM 676 C C . GLN A 1 93 ? 11.315 4.462 -4.038 1.00 95.81 93 GLN A C 1
ATOM 678 O O . GLN A 1 93 ? 12.427 4.236 -4.520 1.00 95.81 93 GLN A O 1
ATOM 683 N N . VAL A 1 94 ? 11.186 5.040 -2.839 1.00 96.62 94 VAL A N 1
ATOM 684 C CA . VAL A 1 94 ? 12.338 5.460 -2.021 1.00 96.62 94 VAL A CA 1
ATOM 685 C C . VAL A 1 94 ? 13.204 4.260 -1.628 1.00 96.62 94 VAL A C 1
ATOM 687 O O . VAL A 1 94 ? 14.422 4.294 -1.819 1.00 96.62 94 VAL A O 1
ATOM 690 N N . ALA A 1 95 ? 12.588 3.183 -1.140 1.00 96.00 95 ALA A N 1
ATOM 691 C CA . ALA A 1 95 ? 13.257 1.940 -0.758 1.00 96.00 95 ALA A CA 1
ATOM 692 C C . ALA A 1 95 ? 14.070 1.330 -1.914 1.00 96.00 95 ALA A C 1
ATOM 694 O O . ALA A 1 95 ? 15.164 0.797 -1.702 1.00 96.00 95 ALA A O 1
ATOM 695 N N . SER A 1 96 ? 13.564 1.455 -3.142 1.00 92.56 96 SER A N 1
ATOM 696 C CA . SER A 1 96 ? 14.200 0.914 -4.344 1.00 92.56 96 SER A CA 1
ATOM 697 C C . SER A 1 96 ? 15.284 1.834 -4.911 1.00 92.56 96 SER A C 1
ATOM 699 O O . SER A 1 96 ? 16.365 1.356 -5.256 1.00 92.56 96 SER A O 1
ATOM 701 N N . MET A 1 97 ? 15.034 3.146 -4.962 1.00 93.06 97 MET A N 1
ATOM 702 C CA . MET A 1 97 ? 15.865 4.116 -5.693 1.00 93.06 97 MET A CA 1
ATOM 703 C C . MET A 1 97 ? 16.889 4.854 -4.821 1.00 93.06 97 MET A C 1
ATOM 705 O O . MET A 1 97 ? 17.864 5.395 -5.341 1.00 93.06 97 MET A O 1
ATOM 709 N N . LYS A 1 98 ? 16.682 4.930 -3.501 1.00 93.69 98 LYS A N 1
ATOM 710 C CA . LYS A 1 98 ? 17.479 5.773 -2.586 1.00 93.69 98 LYS A CA 1
ATOM 711 C C . LYS A 1 98 ? 18.281 4.959 -1.568 1.00 93.69 98 LYS A C 1
ATOM 713 O O . LYS A 1 98 ? 18.559 5.442 -0.475 1.00 93.69 98 LYS A O 1
ATOM 718 N N . ARG A 1 99 ? 18.715 3.745 -1.928 1.00 92.38 99 ARG A N 1
ATOM 719 C CA . ARG A 1 99 ? 19.443 2.827 -1.026 1.00 92.38 99 ARG A CA 1
ATOM 720 C C . ARG A 1 99 ? 20.653 3.469 -0.342 1.00 92.38 99 ARG A C 1
ATOM 722 O O . ARG A 1 99 ? 20.814 3.296 0.858 1.00 92.38 99 ARG A O 1
ATOM 729 N N . ALA A 1 100 ? 21.445 4.260 -1.069 1.00 94.62 100 ALA A N 1
ATOM 730 C CA . ALA A 1 100 ? 22.595 4.966 -0.499 1.00 94.62 100 ALA A CA 1
ATOM 731 C C . ALA A 1 100 ? 22.197 5.959 0.609 1.00 94.62 100 ALA A C 1
ATOM 733 O O . ALA A 1 100 ? 22.849 6.009 1.647 1.00 94.62 100 ALA A O 1
ATOM 734 N N . VAL A 1 101 ? 21.100 6.701 0.417 1.00 96.06 101 VAL A N 1
ATOM 735 C CA . VAL A 1 101 ? 20.561 7.627 1.429 1.00 96.06 101 VAL A CA 1
ATOM 736 C C . VAL A 1 101 ? 20.089 6.847 2.654 1.00 96.06 101 VAL A C 1
ATOM 738 O O . VAL A 1 101 ? 20.412 7.206 3.779 1.00 96.06 101 VAL A O 1
ATOM 741 N N . LEU A 1 102 ? 19.381 5.733 2.454 1.00 96.50 102 LEU A N 1
ATOM 742 C CA . LEU A 1 102 ? 18.935 4.891 3.567 1.00 96.50 102 LEU A CA 1
ATOM 743 C C . LEU A 1 102 ? 20.117 4.338 4.376 1.00 96.50 102 LEU A C 1
ATOM 745 O O . LEU A 1 102 ? 20.095 4.385 5.606 1.00 96.50 102 LEU A O 1
ATOM 749 N N . SER A 1 103 ? 21.184 3.901 3.701 1.00 95.81 103 SER A N 1
ATOM 750 C CA . SER A 1 103 ? 22.409 3.434 4.356 1.00 95.81 103 SER A CA 1
ATOM 751 C C . SER A 1 103 ? 23.092 4.517 5.197 1.00 95.81 103 SER A C 1
ATOM 753 O O . SER A 1 103 ? 23.593 4.198 6.272 1.00 95.81 103 SER A O 1
ATOM 755 N N . GLN A 1 104 ? 23.065 5.787 4.775 1.00 97.38 104 GLN A N 1
ATOM 756 C CA . GLN A 1 104 ? 23.589 6.910 5.574 1.00 97.38 104 GLN A CA 1
ATOM 757 C C . GLN A 1 104 ? 22.840 7.092 6.902 1.00 97.38 104 GLN A C 1
ATOM 759 O O . GLN A 1 104 ? 23.421 7.560 7.877 1.00 97.38 104 GLN A O 1
ATOM 764 N N . HIS A 1 105 ? 21.570 6.688 6.953 1.00 96.94 105 HIS A N 1
ATOM 765 C CA . HIS A 1 105 ? 20.736 6.733 8.153 1.00 96.94 105 HIS A CA 1
ATOM 766 C C . HIS A 1 105 ? 20.644 5.385 8.885 1.00 96.94 105 HIS A C 1
ATOM 768 O O . HIS A 1 105 ? 19.828 5.248 9.791 1.00 96.94 105 HIS A O 1
ATOM 774 N N . ALA A 1 106 ? 21.45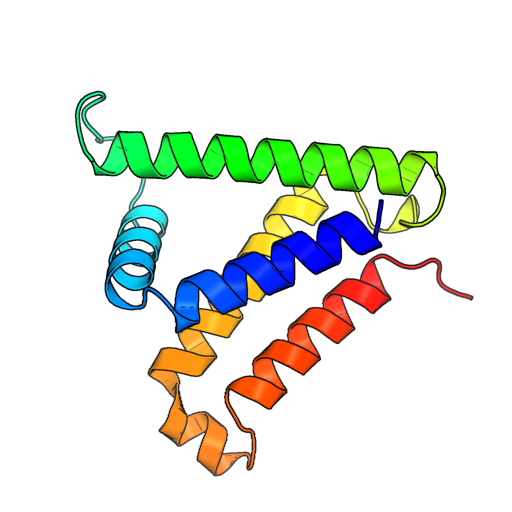4 4.388 8.506 1.00 97.38 106 ALA A N 1
ATOM 775 C CA . ALA A 1 106 ? 21.388 3.023 9.037 1.00 97.38 106 ALA A CA 1
ATOM 776 C C . ALA A 1 106 ? 19.987 2.374 8.926 1.00 97.38 106 ALA A C 1
ATOM 778 O O . ALA A 1 106 ? 19.607 1.535 9.743 1.00 97.38 106 ALA A O 1
ATOM 779 N N . VAL A 1 107 ? 19.219 2.739 7.893 1.00 97.94 107 VAL A N 1
ATOM 780 C CA . VAL A 1 107 ? 17.888 2.189 7.605 1.00 97.94 107 VAL A CA 1
ATOM 781 C C . VAL A 1 107 ? 17.984 1.206 6.441 1.00 97.94 107 VAL A C 1
ATOM 783 O O . VAL A 1 107 ? 18.595 1.490 5.412 1.00 97.94 107 VAL A O 1
ATOM 786 N N . THR A 1 108 ? 17.359 0.036 6.576 1.00 97.44 108 THR A N 1
ATOM 787 C CA . THR A 1 108 ? 17.217 -0.904 5.457 1.00 97.44 108 THR A CA 1
ATOM 788 C C . THR A 1 108 ? 15.928 -0.616 4.676 1.00 97.44 108 THR A C 1
ATOM 790 O O . THR A 1 108 ? 14.951 -0.148 5.264 1.00 97.44 108 THR A O 1
ATOM 793 N N . PRO A 1 109 ? 15.866 -0.935 3.368 1.00 96.00 109 PRO A N 1
ATOM 794 C CA . PRO A 1 109 ? 14.628 -0.841 2.590 1.00 96.00 109 PRO A CA 1
ATOM 795 C C . PRO A 1 109 ? 13.442 -1.559 3.252 1.00 96.00 109 PRO A C 1
ATOM 797 O O . PRO A 1 109 ? 12.350 -1.005 3.330 1.00 96.00 109 PRO A O 1
ATOM 800 N N . ALA A 1 110 ? 13.676 -2.759 3.793 1.00 95.81 110 ALA A N 1
ATOM 801 C CA . ALA A 1 110 ? 12.656 -3.538 4.490 1.00 95.81 110 ALA A CA 1
ATOM 802 C C . ALA A 1 110 ? 12.172 -2.851 5.778 1.00 95.81 110 ALA A C 1
ATOM 804 O O . ALA A 1 110 ? 10.972 -2.797 6.022 1.00 95.81 110 ALA A O 1
ATOM 805 N N . ALA A 1 111 ? 13.085 -2.277 6.572 1.00 97.44 111 ALA A N 1
ATOM 806 C CA . ALA A 1 111 ? 12.719 -1.557 7.791 1.00 97.44 111 ALA A CA 1
ATOM 807 C C . ALA A 1 111 ? 11.878 -0.307 7.495 1.00 97.44 111 ALA A C 1
ATOM 809 O O . ALA A 1 111 ? 10.937 -0.020 8.231 1.00 97.44 111 ALA A O 1
ATOM 810 N N . LEU A 1 112 ? 12.181 0.414 6.408 1.00 97.81 112 LEU A N 1
ATOM 811 C CA . LEU A 1 112 ? 11.378 1.559 5.979 1.00 97.81 112 LEU A CA 1
ATOM 812 C C . LEU A 1 112 ? 9.954 1.131 5.599 1.00 97.81 112 LEU A C 1
ATOM 814 O O . LEU A 1 112 ? 8.991 1.737 6.061 1.00 97.81 112 LEU A O 1
ATOM 818 N N . VAL A 1 113 ? 9.821 0.075 4.792 1.00 97.19 113 VAL A N 1
ATOM 819 C CA . VAL A 1 113 ? 8.514 -0.463 4.385 1.00 97.19 113 VAL A CA 1
ATOM 820 C C . VAL A 1 113 ? 7.698 -0.917 5.595 1.00 97.19 113 VAL A C 1
ATOM 822 O O . VAL A 1 113 ? 6.542 -0.518 5.734 1.00 97.19 113 VAL A O 1
ATOM 825 N N . GLU A 1 114 ? 8.303 -1.698 6.491 1.00 97.06 114 GLU A N 1
ATOM 826 C CA . GLU A 1 114 ? 7.644 -2.182 7.707 1.00 97.06 114 GLU A CA 1
ATOM 827 C C . GLU A 1 114 ? 7.176 -1.019 8.588 1.00 97.06 114 GLU A C 1
ATOM 829 O O . GLU A 1 114 ? 6.039 -1.000 9.060 1.00 97.06 114 GLU A O 1
ATOM 834 N N . GLN A 1 115 ? 8.016 0.006 8.756 1.00 97.94 115 GLN A N 1
ATOM 835 C CA . GLN A 1 115 ? 7.657 1.187 9.531 1.00 97.94 115 GLN A CA 1
ATOM 836 C C . GLN A 1 115 ? 6.496 1.965 8.893 1.00 97.94 115 GLN A C 1
ATOM 838 O O . GLN A 1 115 ? 5.583 2.376 9.612 1.00 97.94 115 GLN A O 1
ATOM 843 N N . THR A 1 116 ? 6.476 2.125 7.566 1.00 98.00 116 THR A N 1
ATOM 844 C CA . THR A 1 116 ? 5.353 2.752 6.850 1.00 98.00 116 THR A CA 1
ATOM 845 C C . THR A 1 116 ? 4.052 1.976 7.063 1.00 98.00 116 THR A C 1
ATOM 847 O O . THR A 1 116 ? 3.033 2.574 7.413 1.00 98.00 116 THR A O 1
ATOM 850 N N . LEU A 1 117 ? 4.073 0.645 6.913 1.00 96.62 117 LEU A N 1
ATOM 851 C CA . LEU A 1 117 ? 2.890 -0.196 7.135 1.00 96.62 117 LEU A CA 1
ATOM 852 C C . LEU A 1 117 ? 2.417 -0.138 8.591 1.00 96.62 117 LEU A C 1
ATOM 854 O O . LEU A 1 117 ? 1.215 -0.050 8.845 1.00 96.62 117 LEU A O 1
ATOM 858 N N . ARG A 1 118 ? 3.344 -0.118 9.554 1.00 97.19 118 ARG A N 1
ATOM 859 C CA . ARG A 1 118 ? 3.028 0.050 10.977 1.00 97.19 118 ARG A CA 1
ATOM 860 C C . ARG A 1 118 ? 2.365 1.397 11.257 1.00 97.19 118 ARG A C 1
ATOM 862 O O . ARG A 1 118 ? 1.362 1.436 11.968 1.00 97.19 118 ARG A O 1
ATOM 869 N N . MET A 1 119 ? 2.901 2.491 10.715 1.00 97.19 119 MET A N 1
ATOM 870 C CA . MET A 1 119 ? 2.331 3.833 10.885 1.00 97.19 119 MET A CA 1
ATOM 871 C C . MET A 1 119 ? 0.925 3.923 10.289 1.00 97.19 119 MET A C 1
ATOM 873 O O . MET A 1 119 ? 0.019 4.432 10.948 1.00 97.19 119 MET A O 1
ATOM 877 N N . ALA A 1 120 ? 0.724 3.358 9.095 1.00 95.75 120 ALA A N 1
ATOM 878 C CA . ALA A 1 120 ? -0.591 3.245 8.475 1.00 95.75 120 ALA A CA 1
ATOM 879 C C . ALA A 1 120 ? -1.559 2.395 9.318 1.00 95.75 120 ALA A C 1
ATOM 881 O O . ALA A 1 120 ? -2.707 2.771 9.517 1.00 95.75 120 ALA A O 1
ATOM 882 N N . ALA A 1 121 ? -1.111 1.268 9.874 1.00 95.94 121 ALA A N 1
ATOM 883 C CA . ALA A 1 121 ? -1.954 0.434 10.729 1.00 95.94 121 ALA A CA 1
ATOM 884 C C . ALA A 1 121 ? -2.399 1.166 12.003 1.00 95.94 121 ALA A C 1
ATOM 886 O O . ALA A 1 121 ? -3.548 1.035 12.418 1.00 95.94 121 ALA A O 1
ATOM 887 N N . ILE A 1 122 ? -1.494 1.927 12.627 1.00 96.19 122 ILE A N 1
ATOM 888 C CA . ILE A 1 122 ? -1.783 2.701 13.840 1.00 96.19 122 ILE A CA 1
ATOM 889 C C . ILE A 1 122 ? -2.769 3.831 13.536 1.00 96.19 122 ILE A C 1
ATOM 891 O O . ILE A 1 122 ? -3.730 3.991 14.283 1.00 96.19 122 ILE A O 1
ATOM 895 N N . SER A 1 123 ? -2.582 4.575 12.441 1.00 95.31 123 SER A N 1
ATOM 896 C CA . SER A 1 123 ? -3.450 5.713 12.100 1.00 95.31 123 SER A CA 1
ATOM 897 C C . SER A 1 123 ? -4.896 5.315 11.791 1.00 95.31 123 SER A C 1
ATOM 899 O O . SER A 1 123 ? -5.802 6.134 11.927 1.00 95.31 12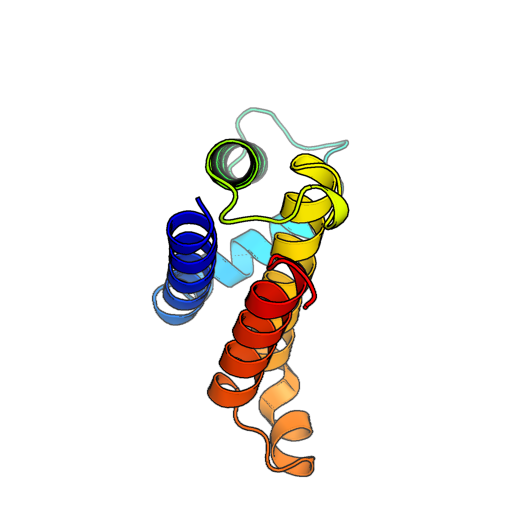3 SER A O 1
ATOM 901 N N . LEU A 1 124 ? -5.126 4.057 11.405 1.00 96.31 124 LEU A N 1
ATOM 902 C CA . LEU A 1 124 ? -6.459 3.513 11.141 1.00 96.31 124 LEU A CA 1
ATOM 903 C C . LEU A 1 124 ? -7.166 2.982 12.389 1.00 96.31 124 LEU A C 1
ATOM 905 O O . LEU A 1 124 ? -8.382 2.783 12.357 1.00 96.31 124 LEU A O 1
ATOM 909 N N . ARG A 1 125 ? -6.438 2.711 13.475 1.00 94.19 125 ARG A N 1
ATOM 910 C CA . ARG A 1 125 ? -7.022 2.190 14.716 1.00 94.19 125 ARG A CA 1
ATOM 911 C C . ARG A 1 125 ? -7.706 3.308 15.498 1.00 94.19 125 ARG A C 1
ATOM 913 O O . ARG A 1 125 ? -7.463 4.493 15.286 1.00 94.19 125 ARG A O 1
ATOM 920 N N . ARG A 1 126 ? -8.590 2.927 16.422 1.00 80.06 126 ARG A N 1
ATOM 921 C CA . ARG A 1 126 ? -9.115 3.877 17.409 1.00 80.06 126 ARG A CA 1
ATOM 922 C C . ARG A 1 126 ? -7.952 4.360 18.276 1.00 80.06 126 ARG A C 1
ATOM 924 O O . ARG A 1 126 ? -7.173 3.532 18.739 1.00 80.06 126 ARG A O 1
ATOM 931 N N . GLY A 1 127 ? -7.847 5.673 18.468 1.00 69.19 127 GLY A N 1
ATOM 932 C CA . GLY A 1 127 ? -7.055 6.209 19.571 1.00 69.19 127 GLY A CA 1
ATOM 933 C C . GLY A 1 127 ? -7.687 5.761 20.886 1.00 69.19 127 GLY A C 1
ATOM 934 O O . GLY A 1 127 ? -8.918 5.754 20.987 1.00 69.19 127 GLY A O 1
ATOM 935 N N . GLU A 1 128 ? -6.854 5.322 21.825 1.00 49.50 128 GLU A N 1
ATOM 936 C CA . GLU A 1 128 ? -7.240 5.186 23.234 1.00 49.50 128 GLU A CA 1
ATOM 937 C C . GLU A 1 128 ? -7.432 6.568 23.867 1.00 49.50 128 GLU A C 1
ATOM 939 O O . GLU A 1 128 ? -6.655 7.490 23.515 1.00 49.50 128 GLU A O 1
#

Foldseek 3Di:
DLVQLLVLLVVVLVCCVVPVVVLVVLVVLVVDDPPDDDCPDPSVVSVVVVVVSLVSQLVVLV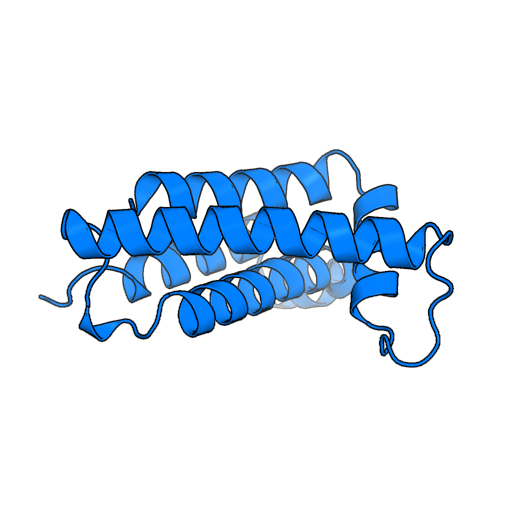VCCVVQVFPPVLDHSNVLSVVSCCLSSVLSVCQPPVQVVCVVVVHHSVNSNVVSSVVSSVSRHDDD

Radius of gyration: 15.77 Å; chains: 1; bounding box: 42×24×50 Å

Sequence (128 aa):
GLERVLAMGRAYVDFAASSPLQFELLARFEATEVSTTDADSNHFACLAAGAQVHALLTDALEVGIRDGSVARSAGSPNTIALALWAMTHGTIQVASMKRAVLSQHAVTPAALVEQTLRMAAISLRRGE

pLDDT: mean 92.9, std 8.88, range [49.5, 98.31]